Protein AF-A0A1T5B6S5-F1 (afdb_monomer_lite)

Sequence (137 aa):
MKATKLVSLAIPILLLVGCAVENKESTPKTEQLSKSTMKTVISEKQYPYYICEQLVEFQYMKDLFIVNSMKAMEDKEKEKDILKTANKMDKILDNMEYIKVPDKYKDIHKDIQVGVTDARKATKLIKDASKEDNQPL

pLDDT: mean 79.18, std 23.65, range [32.56, 98.25]

Structure (mmCIF, N/CA/C/O backbone):
data_AF-A0A1T5B6S5-F1
#
_entry.id   AF-A0A1T5B6S5-F1
#
loop_
_atom_site.group_PDB
_atom_site.id
_atom_site.type_symbol
_atom_site.label_atom_id
_atom_site.label_alt_id
_atom_site.label_comp_id
_atom_site.label_asym_id
_atom_site.label_entity_id
_atom_site.label_seq_id
_atom_site.pdbx_PDB_ins_code
_atom_site.Cartn_x
_atom_site.Cartn_y
_atom_site.Cartn_z
_atom_site.occupancy
_atom_site.B_iso_or_equiv
_atom_site.auth_seq_id
_atom_site.auth_comp_id
_atom_site.auth_asym_id
_atom_site.auth_atom_id
_atom_site.pdbx_PDB_model_num
ATOM 1 N N . MET A 1 1 ? 3.221 -33.322 60.258 1.00 41.00 1 MET A N 1
ATOM 2 C CA . MET A 1 1 ? 4.376 -32.438 59.952 1.00 41.00 1 MET A CA 1
ATOM 3 C C . MET A 1 1 ? 4.993 -32.948 58.648 1.00 41.00 1 MET A C 1
ATOM 5 O O . MET A 1 1 ? 5.208 -34.142 58.584 1.00 41.00 1 MET A O 1
ATOM 9 N N . LYS A 1 2 ? 5.252 -32.198 57.571 1.00 48.22 2 LYS A N 1
ATOM 10 C CA . LYS A 1 2 ? 5.556 -30.771 57.395 1.00 48.22 2 LYS A CA 1
ATOM 11 C C . LYS A 1 2 ? 5.078 -30.316 56.004 1.00 48.22 2 LYS A C 1
ATOM 13 O O . LYS A 1 2 ? 5.265 -31.037 55.033 1.00 48.22 2 LYS A O 1
ATOM 18 N N . ALA A 1 3 ? 4.513 -29.114 55.935 1.00 53.59 3 ALA A N 1
ATOM 19 C CA . ALA A 1 3 ? 4.320 -28.369 54.698 1.00 53.59 3 ALA A CA 1
ATOM 20 C C . ALA A 1 3 ? 5.679 -27.891 54.157 1.00 53.59 3 ALA A C 1
ATOM 22 O O . ALA A 1 3 ? 6.491 -27.354 54.917 1.00 53.59 3 ALA A O 1
ATOM 23 N N . THR A 1 4 ? 5.915 -28.058 52.859 1.00 55.59 4 THR A N 1
ATOM 24 C CA . THR A 1 4 ? 7.030 -27.434 52.137 1.00 55.59 4 THR A CA 1
ATOM 25 C C . THR A 1 4 ? 6.520 -26.206 51.390 1.00 55.59 4 THR A C 1
ATOM 27 O O . THR A 1 4 ? 5.449 -26.203 50.791 1.00 55.59 4 THR A O 1
ATOM 30 N N . LYS A 1 5 ? 7.269 -25.120 51.564 1.00 54.47 5 LYS A N 1
ATOM 31 C CA . LYS A 1 5 ? 6.853 -23.726 51.435 1.00 54.47 5 LYS A CA 1
ATOM 32 C C . LYS A 1 5 ? 6.943 -23.229 49.987 1.00 54.47 5 LYS A C 1
ATOM 34 O O . LYS A 1 5 ? 7.902 -23.539 49.288 1.00 54.47 5 LYS A O 1
ATOM 39 N N . LEU A 1 6 ? 5.983 -22.384 49.605 1.00 52.44 6 LEU A N 1
ATOM 40 C CA . LEU A 1 6 ? 6.072 -21.428 48.498 1.00 52.44 6 LEU A CA 1
ATOM 41 C C . LEU A 1 6 ? 7.297 -20.526 48.693 1.00 52.44 6 LEU A C 1
ATOM 43 O O . LEU A 1 6 ? 7.429 -19.890 49.740 1.00 52.44 6 LEU A O 1
ATOM 47 N N . VAL A 1 7 ? 8.162 -20.438 47.684 1.00 52.09 7 VAL A N 1
ATOM 48 C CA . VAL A 1 7 ? 9.212 -19.416 47.620 1.00 52.09 7 VAL A CA 1
ATOM 49 C C . VAL A 1 7 ? 8.781 -18.385 46.585 1.00 52.09 7 VAL A C 1
ATOM 51 O O . VAL A 1 7 ? 8.833 -18.614 45.382 1.00 52.09 7 VAL A O 1
ATOM 54 N N . SER A 1 8 ? 8.298 -17.259 47.099 1.00 54.75 8 SER A N 1
ATOM 55 C CA . SER A 1 8 ? 8.070 -16.019 46.365 1.00 54.75 8 SER A CA 1
ATOM 56 C C . SER A 1 8 ? 9.424 -15.472 45.908 1.00 54.75 8 SER A C 1
ATOM 58 O O . SER A 1 8 ? 10.248 -15.122 46.757 1.00 54.75 8 SER A O 1
ATOM 60 N N . LEU A 1 9 ? 9.653 -15.364 44.599 1.00 39.81 9 LEU A N 1
ATOM 61 C CA . LEU A 1 9 ? 10.782 -14.605 44.067 1.00 39.81 9 LEU A CA 1
ATOM 62 C C . LEU A 1 9 ? 10.302 -13.191 43.729 1.00 39.81 9 LEU A C 1
ATOM 64 O O . LEU A 1 9 ? 9.611 -12.972 42.736 1.00 39.81 9 LEU A O 1
ATOM 68 N N . ALA A 1 10 ? 10.642 -12.242 44.599 1.00 59.41 10 ALA A N 1
ATOM 69 C CA . ALA A 1 10 ? 10.439 -10.821 44.367 1.00 59.41 10 ALA A CA 1
ATOM 70 C C . ALA A 1 10 ? 11.317 -10.372 43.188 1.00 59.41 10 ALA A C 1
ATOM 72 O O . ALA A 1 10 ? 12.542 -10.463 43.260 1.00 59.41 10 ALA A O 1
ATOM 73 N N . ILE A 1 11 ? 10.699 -9.900 42.104 1.00 55.09 11 ILE A N 1
ATOM 74 C CA . ILE A 1 11 ? 11.419 -9.247 41.007 1.00 55.09 11 ILE A CA 1
ATOM 75 C C . ILE A 1 11 ? 11.659 -7.790 41.426 1.00 55.09 11 ILE A C 1
ATOM 77 O O . ILE A 1 11 ? 10.687 -7.079 41.697 1.00 55.09 11 ILE A O 1
ATOM 81 N N . PRO A 1 12 ? 12.918 -7.326 41.508 1.00 56.62 12 PRO A N 1
ATOM 82 C CA . PRO A 1 12 ? 13.206 -5.946 41.854 1.00 56.62 12 PRO A CA 1
ATOM 83 C C . PRO A 1 12 ? 12.770 -5.019 40.716 1.00 56.62 12 PRO A C 1
ATOM 85 O O . PRO A 1 12 ? 13.290 -5.077 39.602 1.00 56.62 12 PRO A O 1
ATOM 88 N N . ILE A 1 13 ? 11.820 -4.135 41.022 1.00 55.16 13 ILE A N 1
ATOM 89 C CA . ILE A 1 13 ? 11.537 -2.931 40.242 1.00 55.16 13 ILE A CA 1
ATOM 90 C C . ILE A 1 13 ? 12.756 -2.014 40.403 1.00 55.16 13 ILE A C 1
ATOM 92 O O . ILE A 1 13 ? 12.891 -1.331 41.416 1.00 55.16 13 ILE A O 1
ATOM 96 N N . LEU A 1 14 ? 13.663 -2.019 39.426 1.00 54.09 14 LEU A N 1
ATOM 97 C CA . LEU A 1 14 ? 14.729 -1.023 39.326 1.00 54.09 14 LEU A CA 1
ATOM 98 C C . LEU A 1 14 ? 14.261 0.124 38.429 1.00 54.09 14 LEU A C 1
ATOM 100 O O . LEU A 1 14 ? 14.333 0.072 37.204 1.00 54.09 14 LEU A O 1
ATOM 104 N N . LEU A 1 15 ? 13.766 1.166 39.092 1.00 52.44 15 LEU A N 1
ATOM 105 C CA . LEU A 1 15 ? 13.757 2.536 38.594 1.00 52.44 15 LEU A CA 1
ATOM 106 C C . LEU A 1 15 ? 15.204 3.028 38.432 1.00 52.44 15 LEU A C 1
ATOM 108 O O . LEU A 1 15 ? 15.921 3.084 39.423 1.00 52.44 15 LEU A O 1
ATOM 112 N N . LEU A 1 16 ? 15.584 3.429 37.217 1.00 50.81 16 LEU A N 1
ATOM 113 C CA . LEU A 1 16 ? 16.670 4.367 36.869 1.00 50.81 16 LEU A CA 1
ATOM 114 C C . LEU A 1 16 ? 16.403 4.771 35.405 1.00 50.81 16 LEU A C 1
ATOM 116 O O . LEU A 1 16 ? 16.578 3.969 34.499 1.00 50.81 16 LEU A O 1
ATOM 120 N N . VAL A 1 17 ? 15.666 5.845 35.112 1.00 44.12 17 VAL A N 1
ATOM 121 C CA . VAL A 1 17 ? 16.096 7.256 35.100 1.00 44.12 17 VAL A CA 1
ATOM 122 C C . VAL A 1 17 ? 17.460 7.461 34.426 1.00 44.12 17 VAL A C 1
ATOM 124 O O . VAL A 1 17 ? 18.487 7.237 35.046 1.00 44.12 17 VAL A O 1
ATOM 127 N N . GLY A 1 18 ? 17.421 7.999 33.200 1.00 36.19 18 GLY A N 1
ATOM 128 C CA . GLY A 1 18 ? 18.243 9.145 32.794 1.00 36.19 18 GLY A CA 1
ATOM 129 C C . GLY A 1 18 ? 19.682 8.926 32.301 1.00 36.19 18 GLY A C 1
ATOM 130 O O . GLY A 1 18 ? 20.495 8.284 32.945 1.00 36.19 18 GLY A O 1
ATOM 131 N N . CYS A 1 19 ? 19.981 9.655 31.218 1.00 40.34 19 CYS A N 1
ATOM 132 C CA . CYS A 1 19 ? 21.288 10.150 30.761 1.00 40.34 19 CYS A CA 1
ATOM 133 C C . CYS A 1 19 ? 22.314 9.183 30.136 1.00 40.34 19 CYS A C 1
ATOM 135 O O . CYS A 1 19 ? 22.976 8.405 30.805 1.00 40.34 19 CYS A O 1
ATOM 137 N N . ALA A 1 20 ? 22.482 9.372 28.821 1.00 37.84 20 ALA A N 1
ATOM 138 C CA . ALA A 1 20 ? 23.737 9.619 28.101 1.00 37.84 20 ALA A CA 1
ATOM 139 C C . ALA A 1 20 ? 25.037 8.953 28.603 1.00 37.84 20 ALA A C 1
ATOM 141 O O . ALA A 1 20 ? 25.552 9.311 29.656 1.00 37.84 20 ALA A O 1
ATOM 142 N N . VAL A 1 21 ? 25.656 8.126 27.751 1.00 33.97 21 VAL A N 1
ATOM 143 C CA . VAL A 1 21 ? 26.929 8.393 27.037 1.00 33.97 21 VAL A CA 1
ATOM 144 C C . VAL A 1 21 ? 27.399 7.111 26.319 1.00 33.97 21 VAL A C 1
ATOM 146 O O . VAL A 1 21 ? 27.109 5.991 26.722 1.00 33.97 21 VAL A O 1
ATOM 149 N N . GLU A 1 22 ? 28.066 7.355 25.196 1.00 32.59 22 GLU A N 1
ATOM 150 C CA . GLU A 1 22 ? 28.631 6.508 24.144 1.00 32.59 22 GLU A CA 1
ATOM 151 C C . GLU A 1 22 ? 29.474 5.252 24.481 1.00 32.59 22 GLU A C 1
ATOM 153 O O . GLU A 1 22 ? 30.223 5.200 25.451 1.00 32.59 22 GLU A O 1
ATOM 158 N N . ASN A 1 23 ? 29.471 4.361 23.471 1.00 34.12 23 ASN A N 1
ATOM 159 C CA . ASN A 1 23 ? 30.517 3.443 22.981 1.00 34.12 23 ASN A CA 1
ATOM 160 C C . ASN A 1 23 ? 30.948 2.236 23.842 1.00 34.12 23 ASN A C 1
ATOM 162 O O . ASN A 1 23 ? 31.768 2.361 24.748 1.00 34.12 23 ASN A O 1
ATOM 166 N N . LYS A 1 24 ? 30.569 1.021 23.401 1.00 32.56 24 LYS A N 1
ATOM 167 C CA . LYS A 1 24 ? 31.471 0.036 22.748 1.00 32.56 24 LYS A CA 1
ATOM 168 C C . LYS A 1 24 ? 30.756 -1.286 22.425 1.00 32.56 24 LYS A C 1
ATOM 170 O O . LYS A 1 24 ? 29.839 -1.706 23.121 1.00 32.56 24 LYS A O 1
ATOM 175 N N . GLU A 1 25 ? 31.200 -1.896 21.328 1.00 37.56 25 GLU A N 1
ATOM 176 C CA . GLU A 1 25 ? 30.734 -3.145 20.721 1.00 37.56 25 GLU A CA 1
ATOM 177 C C . GLU A 1 25 ? 30.464 -4.284 21.713 1.00 37.56 25 GLU A C 1
ATOM 179 O O . GLU A 1 25 ? 31.350 -4.743 22.427 1.00 37.56 25 GLU A O 1
ATOM 184 N N . SER A 1 26 ? 29.262 -4.848 21.635 1.00 36.06 26 SER A N 1
ATOM 185 C CA . SER A 1 26 ? 29.106 -6.299 21.631 1.00 36.06 26 SER A CA 1
ATOM 186 C C . SER A 1 26 ? 27.876 -6.631 20.796 1.00 36.06 26 SER A C 1
ATOM 188 O O . SER A 1 26 ? 26.786 -6.099 20.998 1.00 36.06 26 SER A O 1
ATOM 190 N N . THR A 1 27 ? 28.089 -7.439 19.770 1.00 42.25 27 THR A N 1
ATOM 191 C CA . THR A 1 27 ? 27.080 -7.917 18.833 1.00 42.25 27 THR A CA 1
ATOM 192 C C . THR A 1 27 ? 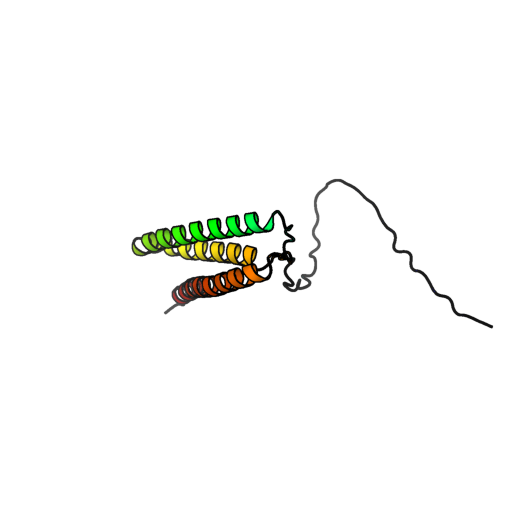25.953 -8.610 19.606 1.00 42.25 27 THR A C 1
ATOM 194 O O . THR A 1 27 ? 26.216 -9.629 20.252 1.00 42.25 27 THR A O 1
ATOM 197 N N . PRO A 1 28 ? 24.690 -8.145 19.546 1.00 35.72 28 PRO A N 1
ATOM 198 C CA . PRO A 1 28 ? 23.588 -8.954 20.024 1.00 35.72 28 PRO A CA 1
ATOM 199 C C . PRO A 1 28 ? 23.348 -10.029 18.969 1.00 35.72 28 PRO A C 1
ATOM 201 O O . PRO A 1 28 ? 23.138 -9.722 17.792 1.00 35.72 28 PRO A O 1
ATOM 204 N N . LYS A 1 29 ? 23.392 -11.296 19.394 1.00 35.66 29 LYS A N 1
ATOM 205 C CA . LYS A 1 29 ? 22.853 -12.418 18.624 1.00 35.66 29 LYS A CA 1
ATOM 206 C C . LYS A 1 29 ? 21.506 -11.981 18.062 1.00 35.66 29 LYS A C 1
ATOM 208 O O . LYS A 1 29 ? 20.608 -11.637 18.825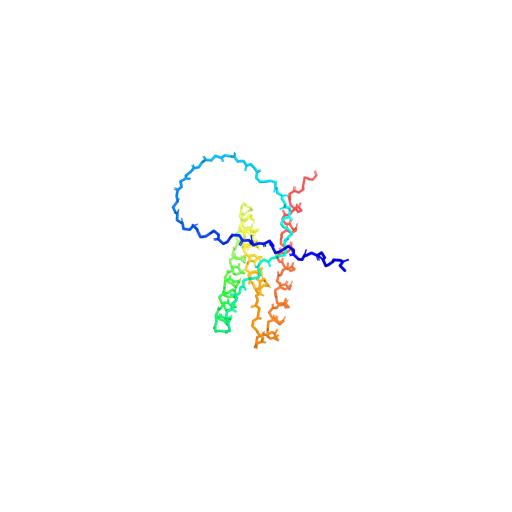 1.00 35.66 29 LYS A O 1
ATOM 213 N N . THR A 1 30 ? 21.401 -11.970 16.738 1.00 35.12 30 THR A N 1
ATOM 214 C CA . THR A 1 30 ? 20.144 -11.805 16.019 1.00 35.12 30 THR A CA 1
ATOM 215 C C . THR A 1 30 ? 19.277 -13.012 16.353 1.00 35.12 30 THR A C 1
ATOM 217 O O . THR A 1 30 ? 19.214 -13.983 15.605 1.00 35.12 30 THR A O 1
ATOM 220 N N . GLU A 1 31 ? 18.633 -12.979 17.520 1.00 37.66 31 GLU A N 1
ATOM 221 C CA . GLU A 1 31 ? 17.363 -13.653 17.689 1.00 37.66 31 GLU A CA 1
ATOM 222 C C . GLU A 1 31 ? 16.489 -13.103 16.579 1.00 37.66 31 GLU A C 1
ATOM 224 O O . GLU A 1 31 ? 16.208 -11.906 16.499 1.00 37.66 31 GLU A O 1
ATOM 229 N N . GLN A 1 32 ? 16.191 -13.994 15.646 1.00 40.25 32 GLN A N 1
ATOM 230 C CA . GLN A 1 32 ? 15.231 -13.829 14.585 1.00 40.25 32 GLN A CA 1
ATOM 231 C C . GLN A 1 32 ? 13.923 -13.377 15.233 1.00 40.25 32 GLN A C 1
ATOM 233 O O . GLN A 1 32 ? 13.092 -14.191 15.629 1.00 40.25 32 GLN A O 1
ATOM 238 N N . LEU A 1 33 ? 13.784 -12.058 15.385 1.00 33.88 33 LEU A N 1
ATOM 239 C CA . LEU A 1 33 ? 12.570 -11.375 15.770 1.00 33.88 33 LEU A CA 1
ATOM 240 C C . LEU A 1 33 ? 11.578 -11.744 14.677 1.00 33.88 33 LEU A C 1
ATOM 242 O O . LEU A 1 33 ? 11.556 -11.153 13.596 1.00 33.88 33 LEU A O 1
ATOM 246 N N . SER A 1 34 ? 10.837 -12.823 14.920 1.00 38.94 34 SER A N 1
ATOM 247 C CA . SER A 1 34 ? 9.714 -13.215 14.093 1.00 38.94 34 SER A CA 1
ATOM 248 C C . SER A 1 34 ? 8.922 -11.940 13.824 1.00 38.94 34 SER A C 1
ATOM 250 O O . SER A 1 34 ? 8.631 -11.197 14.764 1.00 38.94 34 SER A O 1
ATOM 252 N N . LYS A 1 35 ? 8.650 -11.644 12.550 1.00 43.25 35 LYS A N 1
ATOM 253 C CA . LYS A 1 35 ? 7.817 -10.526 12.081 1.00 43.25 35 LYS A CA 1
ATOM 254 C C . LYS A 1 35 ? 6.360 -10.682 12.556 1.00 43.25 35 LYS A C 1
ATOM 256 O O . LYS A 1 35 ? 5.423 -10.556 11.781 1.00 43.25 35 LYS A O 1
ATOM 261 N N . SER A 1 36 ? 6.143 -10.985 13.831 1.00 44.66 36 SER A N 1
ATOM 262 C CA . SER A 1 36 ? 4.918 -10.682 14.548 1.00 44.66 36 SER A CA 1
ATOM 263 C C . SER A 1 36 ? 4.895 -9.166 14.720 1.00 44.66 36 SER A C 1
ATOM 265 O O . SER A 1 36 ? 5.246 -8.625 15.767 1.00 44.66 36 SER A O 1
ATOM 267 N N . THR A 1 37 ? 4.592 -8.497 13.612 1.00 56.69 37 THR A N 1
ATOM 268 C CA . THR A 1 37 ? 4.573 -7.056 13.406 1.00 56.69 37 THR A CA 1
ATOM 269 C C . THR A 1 37 ? 3.916 -6.359 14.592 1.00 56.69 37 THR A C 1
ATOM 271 O O . THR A 1 37 ? 2.755 -6.630 14.906 1.00 56.69 37 THR A O 1
ATOM 274 N N . MET A 1 38 ? 4.649 -5.470 15.268 1.00 60.78 38 MET A N 1
ATOM 275 C CA . MET A 1 38 ? 4.054 -4.569 16.253 1.00 60.78 38 MET A CA 1
ATOM 276 C C . MET A 1 38 ? 2.970 -3.759 15.539 1.00 60.78 38 MET A C 1
ATOM 278 O O . MET A 1 38 ? 3.276 -2.891 14.728 1.00 60.78 38 MET A O 1
ATOM 282 N N . LYS A 1 39 ? 1.699 -4.092 15.787 1.00 77.69 39 LYS A N 1
ATOM 283 C CA . LYS A 1 39 ? 0.567 -3.379 15.194 1.00 77.69 39 LYS A CA 1
ATOM 284 C C . LYS A 1 39 ? 0.530 -1.971 15.765 1.00 77.69 39 LYS A C 1
ATOM 286 O O . LYS A 1 39 ? 0.418 -1.815 16.983 1.00 77.69 39 LYS A O 1
ATOM 291 N N . THR A 1 40 ? 0.568 -0.962 14.903 1.00 83.94 40 THR A N 1
ATOM 292 C CA . THR A 1 40 ? 0.392 0.428 15.330 1.00 83.94 40 THR A CA 1
ATOM 293 C C . THR A 1 40 ? -0.975 0.563 15.992 1.00 83.94 40 THR A C 1
ATOM 295 O O . THR A 1 40 ? -2.004 0.217 15.405 1.00 83.94 40 THR A O 1
ATOM 298 N N . VAL A 1 41 ? -0.999 1.010 17.247 1.00 88.06 41 VAL A N 1
ATOM 299 C CA . VAL A 1 41 ? -2.245 1.190 17.996 1.00 88.06 41 VAL A CA 1
ATOM 300 C C . VAL A 1 41 ? -2.805 2.568 17.685 1.00 88.06 41 VAL A C 1
ATOM 302 O O . VAL A 1 41 ? -2.162 3.57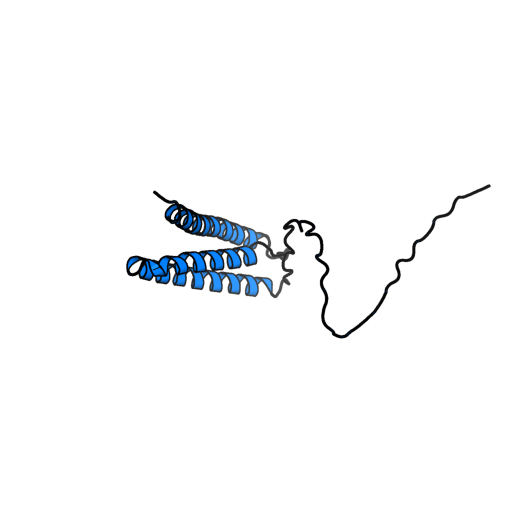5 17.966 1.00 88.06 41 VAL A O 1
ATOM 305 N N . ILE A 1 42 ? -4.010 2.608 17.119 1.00 90.56 42 ILE A N 1
ATOM 306 C CA . ILE A 1 42 ? -4.673 3.847 16.714 1.00 90.56 42 ILE A CA 1
ATOM 307 C C . ILE A 1 42 ? -5.977 3.973 17.494 1.00 90.56 42 ILE A C 1
ATOM 309 O O . ILE A 1 42 ? -6.742 3.015 17.604 1.00 90.56 42 ILE A O 1
ATOM 313 N N . SER A 1 43 ? -6.229 5.150 18.067 1.00 95.19 43 SER A N 1
ATOM 314 C CA . SER A 1 43 ? -7.484 5.410 18.775 1.00 95.19 43 SER A CA 1
ATOM 315 C C . SER A 1 43 ? -8.675 5.496 17.814 1.00 95.19 43 SER A C 1
ATOM 317 O O . SER A 1 43 ? -8.526 5.832 16.639 1.00 95.19 43 SER A O 1
ATOM 319 N N . GLU A 1 44 ? -9.890 5.286 18.324 1.00 96.62 44 GLU A N 1
ATOM 320 C CA . GLU A 1 44 ? -11.124 5.441 17.537 1.00 96.62 44 GLU A CA 1
ATOM 321 C C . GLU A 1 44 ? -11.268 6.816 16.876 1.00 96.62 44 GLU A C 1
ATOM 323 O O . GLU A 1 44 ? -11.800 6.923 15.769 1.00 96.62 44 GLU A O 1
ATOM 328 N N . LYS A 1 45 ? -10.793 7.870 17.549 1.00 97.06 45 LYS A N 1
ATOM 329 C CA . LYS A 1 45 ? -10.834 9.239 17.029 1.00 97.06 45 LYS A CA 1
ATOM 330 C C . LYS A 1 45 ? -9.819 9.450 15.908 1.00 97.06 45 LYS A C 1
ATOM 332 O O . LYS A 1 45 ? -10.109 10.178 14.969 1.00 97.06 45 LYS A O 1
ATOM 337 N N . GLN A 1 46 ? -8.640 8.839 16.009 1.00 97.12 46 GLN A N 1
ATOM 338 C CA . GLN A 1 46 ? -7.558 9.017 15.037 1.00 97.12 46 GLN A CA 1
ATOM 339 C C . GLN A 1 46 ? -7.708 8.124 13.805 1.00 97.12 46 GLN A C 1
ATOM 341 O O . GLN A 1 46 ? -7.240 8.503 12.738 1.00 97.12 46 GLN A O 1
ATOM 346 N N . TYR A 1 47 ? -8.366 6.970 13.934 1.00 97.38 47 TYR A N 1
ATOM 347 C CA . TYR A 1 47 ? -8.449 5.970 12.870 1.00 97.38 47 TYR A CA 1
ATOM 348 C C . TYR A 1 47 ? -8.924 6.524 11.512 1.00 97.38 47 TYR A C 1
ATOM 350 O O . TYR A 1 47 ? -8.228 6.281 10.525 1.00 97.38 47 TYR A O 1
ATOM 358 N N . PRO A 1 48 ? -10.022 7.306 11.418 1.00 97.75 48 PRO A N 1
ATOM 359 C CA . PRO A 1 48 ? -10.464 7.834 10.128 1.00 97.75 48 PRO A CA 1
ATOM 360 C C . PRO A 1 48 ? -9.416 8.739 9.473 1.00 97.75 48 PRO A C 1
ATOM 362 O O . PRO A 1 48 ? -9.171 8.627 8.278 1.00 97.75 48 PRO A O 1
ATOM 365 N N . TYR A 1 49 ? -8.759 9.595 10.260 1.00 97.75 49 TYR A N 1
ATOM 366 C CA . TYR A 1 49 ? -7.723 10.499 9.757 1.00 97.75 49 TYR A CA 1
ATOM 367 C C . TYR A 1 49 ? -6.493 9.735 9.283 1.00 97.75 49 TYR A C 1
ATOM 369 O O . TYR A 1 49 ? -5.991 10.019 8.203 1.00 97.75 49 TYR A O 1
ATOM 377 N N . TYR A 1 50 ? -6.061 8.739 10.057 1.00 97.12 50 TYR A N 1
ATOM 378 C CA . TYR A 1 50 ? -4.919 7.908 9.701 1.00 97.12 50 TYR A CA 1
ATOM 379 C C . TYR A 1 50 ? -5.150 7.171 8.379 1.00 97.12 50 TYR A C 1
ATOM 381 O O . TYR A 1 50 ? -4.318 7.237 7.482 1.00 97.12 50 TYR A O 1
ATOM 389 N N . ILE A 1 51 ? -6.302 6.511 8.222 1.00 97.62 51 ILE A N 1
ATOM 390 C CA . ILE A 1 51 ? -6.639 5.826 6.969 1.00 97.62 51 ILE A CA 1
ATOM 391 C C . ILE A 1 51 ? -6.720 6.814 5.801 1.00 97.62 51 ILE A C 1
ATOM 393 O O . ILE A 1 51 ? -6.168 6.535 4.740 1.00 97.62 51 ILE A O 1
ATOM 397 N N . CYS A 1 52 ? -7.365 7.971 5.980 1.00 97.69 52 CYS A N 1
ATOM 398 C CA . CYS A 1 52 ? -7.433 8.990 4.932 1.00 97.69 52 CYS A CA 1
ATOM 399 C C . CYS A 1 52 ? -6.044 9.491 4.517 1.00 97.69 52 CYS A C 1
ATOM 401 O O . CYS A 1 52 ? -5.791 9.634 3.325 1.00 97.69 52 CYS A O 1
ATOM 403 N N . GLU A 1 53 ? -5.142 9.722 5.472 1.00 98.00 53 GLU A N 1
ATOM 404 C CA . GLU A 1 53 ? -3.755 10.109 5.200 1.00 98.00 53 GLU A CA 1
ATOM 405 C C . GLU A 1 53 ? -3.043 9.045 4.357 1.00 98.00 53 GLU A C 1
ATOM 407 O O . GLU A 1 53 ? -2.518 9.369 3.293 1.00 98.00 53 GLU A O 1
ATOM 412 N N . GLN A 1 54 ? -3.119 7.766 4.748 1.00 98.06 54 GLN A N 1
ATOM 413 C CA . GLN A 1 54 ? -2.502 6.681 3.976 1.00 98.06 54 GLN A CA 1
ATOM 414 C C . GLN A 1 54 ? -3.099 6.553 2.563 1.00 98.06 54 GLN A C 1
ATOM 416 O O . GLN A 1 54 ? -2.367 6.336 1.599 1.00 98.06 54 GLN A O 1
ATOM 421 N N . LEU A 1 55 ? -4.413 6.733 2.399 1.00 97.38 55 LEU A N 1
ATOM 422 C CA . LEU A 1 55 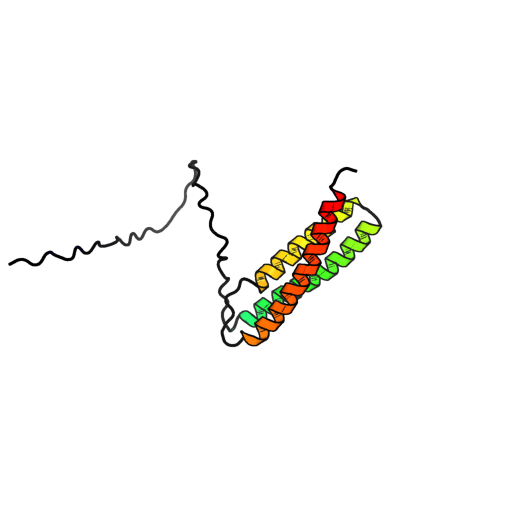? -5.058 6.704 1.081 1.00 97.38 55 LEU A CA 1
ATOM 423 C C . LEU A 1 55 ? -4.610 7.870 0.187 1.00 97.38 55 LEU A C 1
ATOM 425 O O . LEU A 1 55 ? -4.367 7.667 -1.003 1.00 97.38 55 LEU A O 1
ATOM 429 N N . VAL A 1 56 ? -4.473 9.078 0.742 1.00 98.25 56 VAL A N 1
ATOM 430 C CA . VAL A 1 56 ? -3.971 10.250 0.007 1.00 98.25 56 VAL A CA 1
ATOM 431 C C . VAL A 1 56 ? -2.514 10.045 -0.404 1.00 98.25 56 VAL A C 1
ATOM 433 O O . VAL A 1 56 ? -2.172 10.273 -1.566 1.00 98.25 56 VAL A O 1
ATOM 436 N N . GLU A 1 57 ? -1.668 9.557 0.506 1.00 98.25 57 GLU A N 1
ATOM 437 C CA . GLU A 1 57 ? -0.275 9.230 0.190 1.00 98.25 57 GLU A CA 1
ATOM 438 C C . GLU A 1 57 ? -0.180 8.159 -0.903 1.00 98.25 57 GLU A C 1
ATOM 440 O O . GLU A 1 57 ? 0.617 8.294 -1.835 1.00 98.25 57 GLU A O 1
ATOM 445 N N . PHE A 1 58 ? -1.017 7.119 -0.837 1.00 97.81 58 PHE A N 1
ATOM 446 C CA . PHE A 1 58 ? -1.044 6.066 -1.848 1.00 97.81 58 PHE A CA 1
ATOM 447 C C . PHE A 1 58 ? -1.436 6.613 -3.226 1.00 97.81 58 PHE A C 1
ATOM 449 O O . PHE A 1 58 ? -0.789 6.291 -4.222 1.00 97.81 58 PHE A O 1
ATOM 456 N N . GLN A 1 59 ? -2.454 7.477 -3.293 1.00 97.50 59 GLN A N 1
ATOM 457 C CA . GLN A 1 59 ? -2.886 8.101 -4.547 1.00 97.50 59 GLN A CA 1
ATOM 458 C C . GLN A 1 59 ? -1.796 8.989 -5.145 1.00 97.50 59 GLN A C 1
ATOM 460 O O . GLN A 1 59 ? -1.512 8.878 -6.335 1.00 97.50 59 GLN A O 1
ATOM 465 N N . TYR A 1 60 ? -1.119 9.790 -4.320 1.00 98.06 60 TYR A N 1
ATOM 466 C CA . TYR A 1 60 ? 0.027 10.575 -4.773 1.00 98.06 60 TYR A CA 1
ATOM 467 C C . TYR A 1 60 ? 1.140 9.683 -5.343 1.00 98.06 60 TYR A C 1
ATOM 469 O O . TYR A 1 60 ? 1.694 9.977 -6.403 1.00 98.06 60 TYR A O 1
ATOM 477 N N . MET A 1 61 ? 1.456 8.563 -4.681 1.00 97.81 61 MET A N 1
ATOM 478 C CA . MET A 1 61 ? 2.464 7.628 -5.190 1.00 97.81 61 MET A CA 1
ATOM 479 C C . MET A 1 61 ? 2.025 6.942 -6.483 1.00 97.81 61 MET A C 1
ATOM 481 O O . MET A 1 61 ? 2.858 6.732 -7.360 1.00 97.81 61 MET A O 1
ATOM 485 N N . LYS A 1 62 ? 0.735 6.638 -6.646 1.00 96.12 62 LYS A N 1
ATOM 486 C CA . LYS A 1 62 ? 0.187 6.108 -7.901 1.00 96.12 62 LYS A CA 1
ATOM 487 C C . LYS A 1 62 ? 0.359 7.107 -9.049 1.00 96.12 62 LYS A C 1
ATOM 489 O O . LYS A 1 62 ? 0.809 6.727 -10.127 1.00 96.12 62 LYS A O 1
ATOM 494 N N . ASP A 1 63 ? 0.064 8.381 -8.821 1.00 97.75 63 ASP A N 1
ATOM 495 C CA . ASP A 1 63 ? 0.235 9.414 -9.847 1.00 97.75 63 ASP A CA 1
ATOM 496 C C . ASP A 1 63 ? 1.724 9.610 -10.184 1.00 97.75 63 ASP A C 1
ATOM 498 O O . ASP A 1 63 ? 2.107 9.682 -11.354 1.00 97.75 63 ASP A O 1
ATOM 502 N N . LEU A 1 64 ? 2.596 9.585 -9.170 1.00 97.38 64 LEU A N 1
ATOM 503 C CA . LEU A 1 64 ? 4.045 9.628 -9.366 1.00 97.38 64 LEU A CA 1
ATOM 504 C C . LEU A 1 64 ? 4.570 8.399 -10.126 1.00 97.38 64 LEU A C 1
ATOM 506 O O . LEU A 1 64 ? 5.491 8.529 -10.930 1.00 97.38 64 LEU A O 1
ATOM 510 N N . PHE A 1 65 ? 3.992 7.216 -9.905 1.00 95.81 65 PHE A N 1
ATOM 511 C CA . PHE A 1 65 ? 4.321 6.005 -10.656 1.00 95.81 65 PHE A CA 1
ATOM 512 C C . PHE A 1 65 ? 4.015 6.184 -12.147 1.00 95.81 65 PHE A C 1
ATOM 514 O O . PHE A 1 65 ? 4.860 5.848 -12.975 1.00 95.81 65 PHE A O 1
ATOM 521 N N . ILE A 1 66 ? 2.863 6.769 -12.496 1.00 96.06 66 ILE A N 1
ATOM 522 C CA . ILE A 1 66 ? 2.499 7.055 -13.893 1.00 96.06 66 ILE A CA 1
ATOM 523 C C . ILE A 1 66 ? 3.510 8.023 -14.515 1.00 96.06 66 ILE A C 1
ATOM 525 O O . ILE A 1 66 ? 4.050 7.748 -15.585 1.00 96.06 66 ILE A O 1
ATOM 529 N N . VAL A 1 67 ? 3.829 9.120 -13.821 1.00 97.12 67 VAL A N 1
ATOM 530 C CA . VAL A 1 67 ? 4.815 10.106 -14.293 1.00 97.12 67 VAL A CA 1
ATOM 531 C C . VAL A 1 67 ? 6.195 9.474 -14.489 1.00 97.12 67 VAL A C 1
ATOM 533 O O . VAL A 1 67 ? 6.850 9.724 -15.500 1.00 97.12 67 VAL A O 1
ATOM 536 N N . ASN A 1 68 ? 6.652 8.647 -13.548 1.00 95.94 68 ASN A N 1
ATOM 537 C CA . ASN A 1 68 ? 7.945 7.970 -13.662 1.00 95.94 68 ASN A CA 1
ATOM 538 C C . ASN A 1 68 ? 7.945 6.928 -14.785 1.00 95.94 68 ASN A C 1
ATOM 540 O O . ASN A 1 68 ? 8.951 6.795 -15.473 1.00 95.94 68 ASN A O 1
ATOM 544 N N . SER A 1 69 ? 6.817 6.251 -15.017 1.00 93.81 69 SER A N 1
ATOM 545 C CA . SER A 1 69 ? 6.656 5.318 -16.137 1.00 93.81 69 SER A CA 1
ATOM 546 C C . SER A 1 69 ? 6.762 6.040 -17.478 1.00 93.81 69 SER A C 1
ATOM 548 O O . SER A 1 69 ? 7.485 5.588 -18.358 1.00 93.81 69 SER A O 1
ATOM 550 N N . MET A 1 70 ? 6.122 7.207 -17.614 1.00 95.75 70 MET A N 1
ATOM 551 C CA . MET A 1 70 ? 6.249 8.047 -18.811 1.00 95.75 70 MET A CA 1
ATOM 552 C C . MET A 1 70 ? 7.695 8.469 -19.065 1.00 95.75 70 MET A C 1
ATOM 554 O O . MET A 1 70 ? 8.192 8.310 -20.173 1.00 95.75 70 MET A O 1
ATOM 558 N N . LYS A 1 71 ? 8.400 8.916 -18.022 1.00 95.44 71 LYS A N 1
ATOM 559 C CA . LYS A 1 71 ? 9.820 9.279 -18.126 1.00 95.44 71 LYS A CA 1
ATOM 560 C C . LYS A 1 71 ? 10.707 8.093 -18.503 1.00 95.44 71 LYS A C 1
ATOM 562 O O . LYS A 1 71 ? 11.642 8.270 -19.269 1.00 95.44 71 LYS A O 1
ATOM 567 N N . ALA A 1 72 ? 10.422 6.897 -17.990 1.00 93.12 72 ALA A N 1
ATOM 568 C CA . ALA A 1 72 ? 11.198 5.699 -18.302 1.00 93.12 72 ALA A CA 1
ATOM 569 C C . ALA A 1 72 ? 11.020 5.214 -19.748 1.00 93.12 72 ALA A C 1
ATOM 571 O O . ALA A 1 72 ? 11.928 4.593 -20.295 1.00 93.12 72 ALA A O 1
ATOM 572 N N . MET A 1 73 ? 9.880 5.521 -20.382 1.00 91.69 73 MET A N 1
ATOM 573 C CA . MET A 1 73 ? 9.693 5.270 -21.817 1.00 91.69 73 MET A CA 1
ATOM 574 C C . MET A 1 73 ? 10.621 6.136 -22.683 1.00 91.69 73 MET A C 1
ATOM 576 O O . MET A 1 73 ? 10.980 5.722 -23.782 1.00 91.69 73 MET A O 1
ATOM 580 N N . GLU A 1 74 ? 11.012 7.317 -22.196 1.00 94.12 74 GLU A N 1
ATOM 581 C CA . GLU A 1 74 ? 11.925 8.240 -22.885 1.00 94.12 74 GLU A CA 1
ATOM 582 C C . GLU A 1 74 ? 13.396 8.006 -22.502 1.00 94.12 74 GLU A C 1
ATOM 584 O O . GLU A 1 74 ? 14.283 8.102 -23.347 1.00 94.12 74 GLU A O 1
ATOM 589 N N . ASP A 1 75 ? 13.655 7.684 -21.233 1.00 92.31 75 ASP A N 1
ATOM 590 C CA . ASP A 1 75 ? 14.986 7.480 -20.660 1.00 92.31 75 ASP A CA 1
ATOM 591 C C . ASP A 1 75 ? 14.990 6.252 -19.738 1.00 92.31 75 ASP A C 1
ATOM 593 O O . ASP A 1 75 ? 14.522 6.301 -18.596 1.00 92.31 75 ASP A O 1
ATOM 597 N N . LYS A 1 76 ? 15.583 5.150 -20.216 1.00 86.25 76 LYS A N 1
ATOM 598 C CA . LYS A 1 76 ? 15.670 3.889 -19.465 1.00 86.25 76 LYS A CA 1
ATOM 599 C C . LYS A 1 76 ? 16.374 4.032 -18.112 1.00 86.25 76 LYS A C 1
ATOM 601 O O . LYS A 1 76 ? 16.065 3.279 -17.193 1.00 86.25 76 LYS A O 1
ATOM 606 N N . GLU A 1 77 ? 17.258 5.016 -17.910 1.00 88.94 77 GLU A N 1
ATOM 607 C CA . GLU A 1 77 ? 17.883 5.223 -16.595 1.00 88.94 77 GLU A CA 1
ATOM 608 C C . GLU A 1 77 ? 16.876 5.638 -15.505 1.00 88.94 77 GLU A C 1
ATOM 610 O O . GLU A 1 77 ? 17.182 5.551 -14.306 1.00 88.94 77 GLU A O 1
ATOM 615 N N . LYS A 1 78 ? 15.675 6.091 -15.898 1.00 90.75 78 LYS A N 1
ATOM 616 C CA . LYS A 1 78 ? 14.570 6.448 -14.994 1.00 90.75 78 LYS A CA 1
ATOM 617 C C . LYS A 1 78 ? 13.750 5.253 -14.528 1.00 90.75 78 LYS A C 1
ATOM 619 O O . LYS A 1 78 ? 12.947 5.409 -13.612 1.00 90.75 78 LYS A O 1
ATOM 624 N N . GLU A 1 79 ? 13.967 4.056 -15.064 1.00 88.88 79 GLU A N 1
ATOM 625 C CA . GLU A 1 79 ? 13.227 2.859 -14.654 1.00 88.88 79 GLU A CA 1
ATOM 626 C C . GLU A 1 79 ? 13.387 2.557 -13.150 1.00 88.88 79 GLU A C 1
ATOM 628 O O . GLU A 1 79 ? 12.431 2.204 -12.457 1.00 88.88 79 GLU A O 1
ATOM 633 N N . LYS A 1 80 ? 14.563 2.842 -12.576 1.00 91.00 80 LYS A N 1
ATOM 634 C CA . LYS A 1 80 ? 14.810 2.738 -11.124 1.00 91.00 80 LYS A CA 1
ATOM 635 C C . LYS A 1 80 ? 13.843 3.573 -10.271 1.00 91.00 80 LYS A C 1
ATOM 637 O O . LYS A 1 80 ? 13.557 3.212 -9.126 1.00 91.00 80 LYS A O 1
ATOM 642 N N . ASP A 1 81 ? 13.327 4.679 -10.810 1.00 94.19 81 ASP A N 1
ATOM 643 C CA . ASP A 1 81 ? 12.375 5.543 -10.114 1.00 94.19 81 ASP A CA 1
ATOM 644 C C . ASP A 1 81 ? 10.970 4.923 -10.078 1.00 94.19 81 ASP A C 1
ATOM 646 O O . ASP A 1 81 ? 10.206 5.206 -9.151 1.00 94.19 81 ASP A O 1
ATOM 650 N N . ILE A 1 82 ? 10.638 4.032 -11.021 1.00 94.06 82 ILE A N 1
ATOM 651 C CA . ILE A 1 82 ? 9.418 3.211 -10.988 1.00 94.06 82 ILE A CA 1
ATOM 652 C C . ILE A 1 82 ? 9.488 2.252 -9.799 1.00 94.06 82 ILE A C 1
ATOM 654 O O . ILE A 1 82 ? 8.594 2.248 -8.947 1.00 94.06 82 ILE A O 1
ATOM 658 N N . LEU A 1 83 ? 10.587 1.498 -9.687 1.00 92.69 83 LEU A N 1
ATOM 659 C CA . LEU A 1 83 ? 10.796 0.542 -8.597 1.00 92.69 83 LEU A CA 1
ATOM 660 C C . LEU A 1 83 ? 10.799 1.235 -7.226 1.00 92.69 83 LEU A C 1
ATOM 662 O O . LEU A 1 83 ? 10.186 0.758 -6.268 1.00 92.69 83 LEU A O 1
ATOM 666 N N . LYS A 1 84 ? 11.451 2.399 -7.124 1.00 95.19 84 LYS A N 1
ATOM 667 C CA . LYS A 1 84 ? 11.455 3.209 -5.899 1.00 95.19 84 LYS A CA 1
ATOM 668 C C . LYS A 1 84 ? 10.046 3.634 -5.490 1.00 95.19 84 LYS A C 1
ATOM 670 O O . LYS A 1 84 ? 9.732 3.594 -4.299 1.00 95.19 84 LYS A O 1
ATOM 675 N N . THR A 1 85 ? 9.206 4.037 -6.441 1.00 96.88 85 THR A N 1
ATOM 676 C CA . THR A 1 85 ? 7.813 4.400 -6.156 1.00 96.88 85 THR A CA 1
ATOM 677 C C . THR A 1 85 ? 6.990 3.180 -5.741 1.00 96.88 85 THR A C 1
ATOM 679 O O . THR A 1 85 ? 6.297 3.257 -4.729 1.00 96.88 85 THR A O 1
ATOM 682 N N . ALA A 1 86 ? 7.139 2.032 -6.409 1.00 96.00 86 ALA A N 1
ATOM 683 C CA . ALA A 1 86 ? 6.459 0.791 -6.022 1.00 96.00 86 ALA A CA 1
ATOM 684 C C . ALA A 1 86 ? 6.807 0.353 -4.584 1.00 96.00 86 ALA A C 1
ATOM 686 O O . ALA A 1 86 ? 5.920 0.016 -3.802 1.00 96.00 86 ALA A O 1
ATOM 687 N N . ASN A 1 87 ? 8.079 0.454 -4.185 1.00 96.06 87 ASN A N 1
ATOM 688 C CA . ASN A 1 87 ? 8.505 0.159 -2.812 1.00 96.06 87 ASN A CA 1
ATOM 689 C C . ASN A 1 87 ? 7.899 1.127 -1.776 1.00 96.06 87 ASN A C 1
ATOM 691 O O . ASN A 1 87 ? 7.594 0.728 -0.652 1.00 96.06 87 ASN A O 1
ATOM 695 N N . LYS A 1 88 ? 7.712 2.405 -2.132 1.00 97.56 88 LYS A N 1
ATOM 696 C CA . LYS A 1 88 ? 7.011 3.368 -1.265 1.00 97.56 88 LYS A CA 1
ATOM 697 C C . LYS A 1 88 ? 5.524 3.046 -1.150 1.00 97.56 88 LYS A C 1
ATOM 699 O O . LYS A 1 88 ? 4.988 3.140 -0.051 1.00 97.56 88 LYS A O 1
ATOM 704 N N . MET A 1 89 ? 4.882 2.648 -2.250 1.00 98.00 89 MET A N 1
ATOM 705 C CA . MET A 1 89 ? 3.492 2.189 -2.236 1.00 98.00 89 MET A CA 1
ATOM 706 C C . MET A 1 89 ? 3.326 0.999 -1.289 1.00 98.00 89 MET A C 1
ATOM 708 O O . MET A 1 89 ? 2.453 1.050 -0.433 1.00 98.00 89 MET A O 1
ATOM 712 N N . ASP A 1 90 ? 4.207 -0.006 -1.349 1.00 97.38 90 ASP A N 1
ATOM 713 C CA . ASP A 1 90 ? 4.177 -1.148 -0.421 1.00 97.38 90 ASP A CA 1
ATOM 714 C C . ASP A 1 90 ? 4.262 -0.726 1.048 1.00 97.38 90 ASP A C 1
ATOM 716 O O . ASP A 1 90 ? 3.517 -1.240 1.876 1.00 97.38 90 ASP A O 1
ATOM 720 N N . LYS A 1 91 ? 5.109 0.255 1.378 1.00 96.94 91 LYS A N 1
ATOM 721 C CA . LYS A 1 91 ? 5.197 0.779 2.747 1.00 96.94 91 LYS A CA 1
ATOM 722 C C . LYS A 1 91 ? 3.877 1.410 3.213 1.00 96.94 91 LYS A C 1
ATOM 724 O O . LYS A 1 91 ? 3.490 1.237 4.363 1.00 96.94 91 LYS A O 1
ATOM 729 N N . ILE A 1 92 ? 3.187 2.134 2.334 1.00 97.94 92 ILE A N 1
ATOM 730 C CA . ILE A 1 92 ? 1.881 2.737 2.641 1.00 97.94 92 ILE A CA 1
ATOM 731 C C . ILE A 1 92 ? 0.809 1.645 2.796 1.00 97.94 92 ILE A C 1
ATOM 733 O O . ILE A 1 92 ? -0.029 1.712 3.693 1.00 97.94 92 ILE A O 1
ATOM 737 N N . LEU A 1 93 ? 0.861 0.595 1.972 1.00 97.81 93 LEU A N 1
ATOM 738 C CA . LEU A 1 93 ? -0.008 -0.578 2.113 1.00 97.81 93 LEU A CA 1
ATOM 739 C C . LEU A 1 93 ? 0.219 -1.299 3.451 1.00 97.81 93 LEU A C 1
ATOM 741 O O . LEU A 1 93 ? -0.745 -1.644 4.132 1.00 97.81 93 LEU A O 1
ATOM 745 N N . ASP A 1 94 ? 1.476 -1.463 3.866 1.00 95.94 94 ASP A N 1
ATOM 746 C CA . ASP A 1 94 ? 1.841 -2.036 5.164 1.00 95.94 94 ASP A CA 1
ATOM 747 C C . ASP A 1 94 ? 1.304 -1.185 6.325 1.00 95.94 94 ASP A C 1
ATOM 749 O O . ASP A 1 94 ? 0.774 -1.725 7.298 1.00 95.94 94 ASP A O 1
ATOM 753 N N . ASN A 1 95 ? 1.366 0.144 6.207 1.00 95.56 95 ASN A N 1
ATOM 754 C CA . ASN A 1 95 ? 0.788 1.059 7.191 1.00 95.56 95 ASN A CA 1
ATOM 755 C C . ASN A 1 95 ? -0.736 0.910 7.308 1.00 95.56 95 ASN A C 1
ATOM 757 O O . ASN A 1 95 ? -1.278 1.096 8.391 1.00 95.56 95 ASN A O 1
ATOM 761 N N . MET A 1 96 ? -1.440 0.566 6.228 1.00 95.88 96 MET A N 1
ATOM 762 C CA . MET A 1 96 ? -2.881 0.297 6.286 1.00 95.88 96 MET A CA 1
ATOM 763 C C . MET A 1 96 ? -3.196 -1.099 6.835 1.00 95.88 96 MET A C 1
ATOM 765 O O . MET A 1 96 ? -4.215 -1.270 7.493 1.00 95.88 96 MET A O 1
ATOM 769 N N . GLU A 1 97 ? -2.340 -2.093 6.603 1.00 94.94 97 GLU A N 1
ATOM 770 C CA . GLU A 1 97 ? -2.576 -3.477 7.030 1.00 94.94 97 GLU A CA 1
ATOM 771 C C . GLU A 1 97 ? -2.208 -3.736 8.497 1.00 94.94 97 GLU A C 1
ATOM 773 O O . GLU A 1 97 ? -2.933 -4.424 9.224 1.00 94.94 97 GLU A O 1
ATOM 778 N N . TYR A 1 98 ? -1.075 -3.200 8.954 1.00 92.81 98 TYR A N 1
ATOM 779 C CA . TYR A 1 98 ? -0.473 -3.558 10.240 1.00 92.81 98 TYR A CA 1
ATOM 780 C C . TYR A 1 98 ? -0.860 -2.602 11.369 1.00 92.81 98 TYR A C 1
ATOM 782 O O . TYR A 1 98 ? -0.021 -2.117 12.132 1.00 92.81 98 TYR A O 1
ATOM 790 N N . ILE A 1 99 ? -2.165 -2.388 11.527 1.00 93.06 99 ILE A N 1
ATOM 791 C CA . ILE A 1 99 ? -2.734 -1.561 12.595 1.00 93.06 99 ILE A CA 1
ATOM 792 C C . ILE A 1 99 ? -3.663 -2.358 13.505 1.00 93.06 99 ILE A C 1
ATOM 794 O O . ILE A 1 99 ? -4.243 -3.383 13.134 1.00 93.06 99 ILE A O 1
ATOM 798 N N . LYS A 1 100 ? -3.831 -1.875 14.736 1.00 93.75 100 LYS A N 1
ATOM 799 C CA . LYS A 1 100 ? -4.919 -2.319 15.605 1.00 93.75 100 LYS A CA 1
ATOM 800 C C . LYS A 1 100 ? -6.164 -1.503 15.269 1.00 93.75 100 LYS A C 1
ATOM 802 O O . LYS A 1 100 ? -6.310 -0.373 15.725 1.00 93.75 100 LYS A O 1
ATOM 807 N N . VAL A 1 101 ? -7.049 -2.097 14.477 1.00 94.81 101 VAL A N 1
ATOM 808 C CA . VAL A 1 101 ? -8.320 -1.490 14.069 1.00 94.81 101 VAL A CA 1
ATOM 809 C C . VAL A 1 101 ? -9.270 -1.419 15.269 1.00 94.81 101 VAL A C 1
ATOM 811 O O . VAL A 1 101 ? -9.508 -2.454 15.902 1.00 94.81 101 VAL A O 1
ATOM 814 N N . PRO A 1 102 ? -9.830 -0.244 15.591 1.00 96.19 102 PRO A N 1
ATOM 815 C CA . PRO A 1 102 ? -10.860 -0.139 16.615 1.00 96.19 102 PRO A CA 1
ATOM 816 C C . PRO A 1 102 ? -12.141 -0.881 16.220 1.00 96.19 102 PRO A C 1
ATOM 818 O O . PRO A 1 102 ? -12.510 -0.900 15.046 1.00 96.19 102 PRO A O 1
ATOM 821 N N . ASP A 1 103 ? -12.848 -1.448 17.200 1.00 96.75 103 ASP A N 1
ATOM 822 C CA . ASP A 1 103 ? -14.008 -2.323 16.966 1.00 96.75 103 ASP A CA 1
ATOM 823 C C . ASP A 1 103 ? -15.071 -1.677 16.070 1.00 96.75 103 ASP A C 1
ATOM 825 O O . ASP A 1 103 ? -15.562 -2.319 15.142 1.00 96.75 103 ASP A O 1
ATOM 829 N N . LYS A 1 104 ? -15.327 -0.378 16.272 1.00 97.50 104 LYS A N 1
ATOM 830 C CA . LYS A 1 104 ? -16.249 0.442 15.474 1.00 97.50 104 LYS A CA 1
ATOM 831 C C . LYS A 1 104 ? -15.986 0.402 13.961 1.00 97.50 104 LYS A C 1
ATOM 833 O O . LYS A 1 104 ? -16.917 0.589 13.185 1.00 97.50 104 LYS A O 1
ATOM 838 N N . TYR A 1 105 ? -14.740 0.195 13.536 1.00 97.88 105 TYR A N 1
ATOM 839 C CA . TYR A 1 105 ? -14.338 0.285 12.129 1.00 97.88 105 TYR A CA 1
ATOM 840 C C . TYR A 1 105 ? -13.933 -1.056 11.516 1.00 97.88 105 TYR A C 1
ATOM 842 O O . TYR A 1 105 ? -13.463 -1.079 10.381 1.00 97.88 105 TYR A O 1
ATOM 850 N N . LYS A 1 106 ? -14.101 -2.178 12.227 1.00 95.94 106 LYS A N 1
ATOM 851 C CA . LYS A 1 106 ? -13.667 -3.495 11.733 1.00 95.94 106 LYS A CA 1
ATOM 852 C C . LYS A 1 106 ? -14.258 -3.855 10.376 1.00 95.94 106 LYS A C 1
ATOM 854 O O . LYS A 1 106 ? -13.531 -4.386 9.546 1.00 95.94 106 LYS A O 1
ATOM 859 N N . ASP A 1 107 ? -15.539 -3.574 10.150 1.00 97.31 107 ASP A N 1
ATOM 860 C CA . ASP A 1 107 ? -16.196 -3.964 8.901 1.00 97.31 107 ASP A CA 1
ATOM 861 C C . ASP A 1 107 ? -15.711 -3.132 7.716 1.00 97.31 107 ASP A C 1
ATOM 863 O O . ASP A 1 107 ? -15.235 -3.706 6.745 1.00 97.31 107 ASP A O 1
ATOM 867 N N . ILE A 1 108 ? -15.681 -1.801 7.837 1.00 96.44 108 ILE A N 1
ATOM 868 C CA . ILE A 1 108 ? -15.133 -0.945 6.772 1.00 96.44 108 ILE A CA 1
ATOM 869 C C . ILE A 1 108 ? -13.636 -1.195 6.537 1.00 96.44 108 ILE A C 1
ATOM 871 O O . ILE A 1 108 ? -13.137 -1.058 5.423 1.00 96.44 108 ILE A O 1
ATOM 875 N N . HIS A 1 109 ? -12.892 -1.601 7.571 1.00 97.62 109 HIS A N 1
ATOM 876 C CA . HIS A 1 109 ? -11.487 -1.955 7.403 1.00 97.62 109 HIS A CA 1
ATOM 877 C C . HIS A 1 109 ? -11.286 -3.236 6.588 1.00 97.62 109 HIS A C 1
ATOM 879 O O . HIS A 1 109 ? -10.265 -3.355 5.918 1.00 97.62 109 HIS A O 1
ATOM 885 N N . LYS A 1 110 ? -12.241 -4.177 6.585 1.00 97.38 110 LYS A N 1
ATOM 886 C CA . LYS A 1 110 ? -12.161 -5.353 5.701 1.00 97.38 110 LYS A CA 1
ATOM 887 C C . LYS A 1 110 ? -12.164 -4.929 4.234 1.00 97.38 110 LYS A C 1
ATOM 889 O O . LYS A 1 110 ? -11.360 -5.445 3.465 1.00 97.38 110 LYS A O 1
ATOM 894 N N . ASP A 1 111 ? -12.982 -3.944 3.868 1.00 97.56 111 ASP A N 1
ATOM 895 C CA . ASP A 1 111 ? -13.018 -3.417 2.498 1.00 97.56 111 ASP A CA 1
ATOM 896 C C . ASP A 1 111 ? -11.696 -2.727 2.129 1.00 97.56 111 ASP A C 1
ATOM 898 O O . ASP A 1 111 ? -11.159 -2.929 1.038 1.00 97.56 111 ASP A O 1
ATOM 902 N N . ILE A 1 112 ? -11.105 -1.984 3.072 1.00 97.06 112 ILE A N 1
ATOM 903 C CA . ILE A 1 112 ? -9.759 -1.412 2.904 1.00 97.06 112 ILE A CA 1
ATOM 904 C C . ILE A 1 112 ? -8.727 -2.527 2.687 1.00 97.06 112 ILE A C 1
ATOM 906 O O . ILE A 1 112 ? -7.883 -2.408 1.802 1.00 97.06 112 ILE A O 1
ATOM 910 N N . GLN A 1 113 ? -8.805 -3.632 3.434 1.00 97.38 113 GLN A N 1
ATOM 911 C CA . GLN A 1 113 ? -7.888 -4.766 3.278 1.00 97.38 113 GLN A CA 1
ATOM 912 C C . GLN A 1 113 ? -8.021 -5.477 1.925 1.00 97.38 113 GLN A C 1
ATOM 914 O O . GLN A 1 113 ? -7.012 -5.946 1.391 1.00 97.38 113 GLN A O 1
ATOM 919 N N . VAL A 1 114 ? -9.220 -5.522 1.334 1.00 97.56 114 VAL A N 1
ATOM 920 C CA . VAL A 1 114 ? -9.402 -5.985 -0.053 1.00 97.56 114 VAL A CA 1
ATOM 921 C C . VAL A 1 114 ? -8.615 -5.084 -1.006 1.00 97.56 114 VAL A C 1
ATOM 923 O O . VAL A 1 114 ? -7.781 -5.579 -1.765 1.00 97.56 114 VAL A O 1
ATOM 926 N N . GLY A 1 115 ? -8.787 -3.762 -0.894 1.00 96.81 115 GLY A N 1
ATOM 927 C CA . GLY A 1 115 ? -8.038 -2.793 -1.700 1.00 96.81 115 GLY A CA 1
ATOM 928 C C . GLY A 1 115 ? -6.521 -2.893 -1.509 1.00 96.81 115 GLY A C 1
ATOM 929 O O . GLY A 1 115 ? -5.774 -2.889 -2.486 1.00 96.81 115 GLY A O 1
ATOM 930 N N . VAL A 1 116 ? -6.057 -3.060 -0.266 1.00 98.00 116 VAL A N 1
ATOM 931 C CA . VAL A 1 116 ? -4.638 -3.281 0.061 1.00 98.00 116 VAL A CA 1
ATOM 932 C C . VAL A 1 116 ? -4.104 -4.541 -0.617 1.00 98.00 116 VAL A C 1
ATOM 934 O O . VAL A 1 116 ? -3.023 -4.521 -1.206 1.00 98.00 116 VAL A O 1
ATOM 937 N N . THR A 1 117 ? -4.865 -5.634 -0.571 1.00 97.81 117 THR A N 1
ATOM 938 C CA . THR A 1 117 ? -4.473 -6.910 -1.178 1.00 97.81 117 THR A CA 1
ATOM 939 C C . THR A 1 117 ? -4.336 -6.789 -2.693 1.00 97.81 117 THR A C 1
ATOM 941 O O . THR A 1 117 ? -3.356 -7.272 -3.263 1.00 97.81 117 THR A O 1
ATOM 944 N N . ASP A 1 118 ? -5.286 -6.130 -3.353 1.00 97.38 118 ASP A N 1
ATOM 945 C CA . ASP A 1 118 ? -5.255 -5.950 -4.805 1.00 97.38 118 ASP A CA 1
ATOM 946 C C . ASP A 1 118 ? -4.143 -4.995 -5.243 1.00 97.38 118 ASP A C 1
ATOM 948 O O . ASP A 1 118 ? -3.387 -5.310 -6.166 1.00 97.38 118 ASP A O 1
ATOM 952 N N . ALA A 1 119 ? -3.951 -3.887 -4.524 1.00 97.12 119 ALA A N 1
ATOM 953 C CA . ALA A 1 119 ? -2.833 -2.978 -4.755 1.00 97.12 119 ALA A CA 1
ATOM 954 C C . ALA A 1 119 ? -1.476 -3.687 -4.610 1.00 97.12 119 ALA A C 1
ATOM 956 O O . ALA A 1 119 ? -0.572 -3.470 -5.418 1.00 97.12 119 ALA A O 1
ATOM 957 N N . ARG A 1 120 ? -1.345 -4.597 -3.637 1.00 97.00 120 ARG A N 1
ATOM 958 C CA . ARG A 1 120 ? -0.115 -5.367 -3.418 1.00 97.00 120 ARG A CA 1
ATOM 959 C C . ARG A 1 120 ? 0.182 -6.359 -4.542 1.00 97.00 120 ARG A C 1
ATOM 961 O O . ARG A 1 120 ? 1.346 -6.632 -4.832 1.00 97.00 120 ARG A O 1
ATOM 968 N N . LYS A 1 121 ? -0.844 -6.902 -5.208 1.00 97.19 121 LYS A N 1
ATOM 969 C CA . LYS A 1 121 ? -0.636 -7.711 -6.422 1.00 97.19 121 LYS A CA 1
ATOM 970 C C . LYS A 1 121 ? -0.009 -6.860 -7.525 1.00 97.19 121 LYS A C 1
ATOM 972 O O . LYS A 1 121 ? 0.941 -7.309 -8.159 1.00 97.19 121 LYS A O 1
ATOM 977 N N . ALA A 1 122 ? -0.487 -5.630 -7.713 1.00 93.94 122 ALA A N 1
ATOM 978 C CA . ALA A 1 122 ? 0.050 -4.724 -8.725 1.00 93.94 122 ALA A CA 1
ATOM 979 C C . ALA A 1 122 ? 1.507 -4.323 -8.437 1.00 93.94 122 ALA A C 1
ATOM 981 O O . ALA A 1 122 ? 2.360 -4.448 -9.314 1.00 93.94 122 ALA A O 1
ATOM 982 N N . THR A 1 123 ? 1.830 -3.915 -7.203 1.00 95.44 123 THR A N 1
ATOM 983 C CA . THR A 1 123 ? 3.217 -3.576 -6.828 1.00 95.44 123 THR A CA 1
ATOM 984 C C . THR A 1 123 ? 4.147 -4.781 -6.935 1.00 95.44 123 THR A C 1
ATOM 986 O O . THR A 1 123 ? 5.298 -4.635 -7.342 1.00 95.44 123 THR A O 1
ATOM 989 N N . LYS A 1 124 ? 3.662 -5.992 -6.628 1.00 95.44 124 LYS A N 1
ATOM 990 C CA . LYS A 1 124 ? 4.418 -7.229 -6.844 1.00 95.44 124 LYS A CA 1
ATOM 991 C C . LYS A 1 124 ? 4.769 -7.432 -8.319 1.00 95.44 124 LYS A C 1
ATOM 993 O O . LYS A 1 124 ? 5.939 -7.657 -8.600 1.00 95.44 124 LYS A O 1
ATOM 998 N N . LEU A 1 125 ? 3.804 -7.302 -9.233 1.00 94.50 125 LEU A N 1
ATOM 999 C CA . LEU A 1 125 ? 4.051 -7.446 -10.675 1.00 94.50 125 LEU A CA 1
ATOM 1000 C C . LEU A 1 125 ? 5.127 -6.471 -11.170 1.00 94.50 125 LEU A C 1
ATOM 1002 O O . LEU A 1 125 ? 6.044 -6.885 -11.869 1.00 94.50 125 LEU A O 1
ATOM 1006 N N . ILE A 1 126 ? 5.066 -5.207 -10.740 1.00 91.25 126 ILE A N 1
ATOM 1007 C CA . ILE A 1 126 ? 6.071 -4.186 -11.085 1.00 91.25 126 ILE A CA 1
ATOM 1008 C C . ILE A 1 126 ? 7.474 -4.609 -10.624 1.00 91.25 126 ILE A C 1
ATOM 1010 O O . ILE A 1 126 ? 8.440 -4.525 -11.379 1.00 91.25 126 ILE A O 1
ATOM 1014 N N . LYS A 1 127 ? 7.599 -5.071 -9.376 1.00 90.62 127 LYS A N 1
ATOM 1015 C CA . LYS A 1 127 ? 8.889 -5.498 -8.813 1.00 90.62 127 LYS A CA 1
ATOM 1016 C C . LYS A 1 127 ? 9.414 -6.789 -9.428 1.00 90.62 127 LYS A C 1
ATOM 1018 O O . LYS A 1 127 ? 10.621 -6.992 -9.431 1.00 90.62 127 LYS A O 1
ATOM 1023 N N . ASP A 1 128 ? 8.534 -7.696 -9.840 1.00 91.88 128 ASP A N 1
ATOM 1024 C CA . ASP A 1 128 ? 8.942 -8.956 -10.457 1.00 91.88 128 ASP A CA 1
ATOM 1025 C C . ASP A 1 128 ? 9.443 -8.709 -11.888 1.00 91.88 128 ASP A C 1
ATOM 1027 O O . ASP A 1 128 ? 10.529 -9.181 -12.215 1.00 91.88 128 ASP A O 1
ATOM 1031 N N . ALA A 1 129 ? 8.773 -7.844 -12.660 1.00 87.06 129 ALA A N 1
ATOM 1032 C CA . ALA A 1 129 ? 9.264 -7.392 -13.966 1.00 87.06 129 ALA A CA 1
ATOM 1033 C C . ALA A 1 129 ? 10.672 -6.773 -13.872 1.00 87.06 129 ALA A C 1
ATOM 1035 O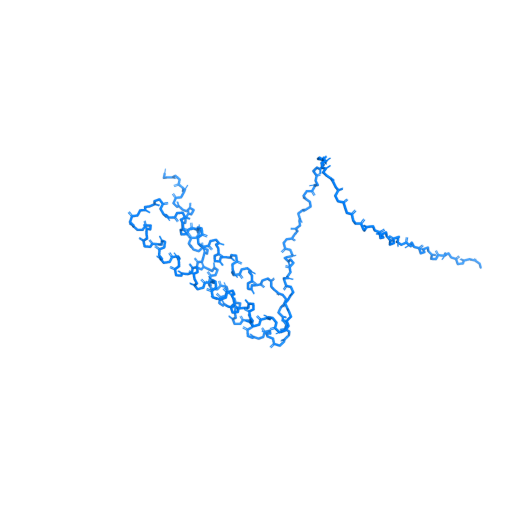 O . ALA A 1 129 ? 11.565 -7.134 -14.631 1.00 87.06 129 ALA A O 1
ATOM 1036 N N . SER A 1 130 ? 10.929 -5.936 -12.857 1.00 79.94 130 SER A N 1
ATOM 1037 C CA . SER A 1 130 ? 12.258 -5.329 -12.680 1.00 79.94 130 SER A CA 1
ATOM 1038 C C . SER A 1 130 ? 13.364 -6.331 -12.307 1.00 79.94 130 SER A C 1
ATOM 1040 O O . SER A 1 130 ? 14.538 -5.964 -12.291 1.00 79.94 130 SER A O 1
ATOM 1042 N N . LYS A 1 131 ? 13.036 -7.561 -11.891 1.00 79.62 131 LYS A N 1
ATOM 1043 C CA . LYS A 1 131 ? 14.039 -8.609 -11.621 1.00 79.62 131 LYS A CA 1
ATOM 1044 C C . LYS A 1 131 ? 14.383 -9.387 -12.883 1.00 79.62 131 LYS A C 1
ATOM 1046 O O . LYS A 1 131 ? 15.523 -9.824 -13.004 1.00 79.62 131 LYS A O 1
ATOM 1051 N N . GLU A 1 132 ? 13.414 -9.561 -13.778 1.00 69.31 132 GLU A N 1
ATOM 1052 C CA . GLU A 1 132 ? 13.597 -10.251 -15.058 1.00 69.31 132 GLU A CA 1
ATOM 1053 C C . GLU A 1 132 ? 14.563 -9.472 -15.963 1.00 69.31 132 GLU A C 1
ATOM 1055 O O . GLU A 1 132 ? 15.483 -10.072 -16.509 1.00 69.31 132 GLU A O 1
ATOM 1060 N N . ASP A 1 133 ? 14.484 -8.137 -15.982 1.00 59.66 133 ASP A N 1
ATOM 1061 C CA . ASP A 1 133 ? 15.434 -7.283 -16.722 1.00 59.66 133 ASP A CA 1
ATOM 1062 C C . ASP A 1 133 ? 16.880 -7.327 -16.183 1.00 59.66 133 ASP A C 1
ATOM 1064 O O . ASP A 1 133 ? 17.820 -6.922 -16.866 1.00 59.66 133 ASP A O 1
ATOM 1068 N N . ASN A 1 134 ? 17.088 -7.843 -14.966 1.00 57.66 134 ASN A N 1
ATOM 1069 C CA . ASN A 1 134 ? 18.413 -8.001 -14.358 1.00 57.66 134 ASN A CA 1
ATOM 1070 C C . ASN A 1 134 ? 19.008 -9.414 -14.536 1.00 57.66 134 ASN A C 1
ATOM 1072 O O . ASN A 1 134 ? 20.070 -9.696 -13.973 1.00 57.66 134 ASN A O 1
ATOM 1076 N N . GLN A 1 135 ? 18.358 -10.315 -15.285 1.00 46.59 135 G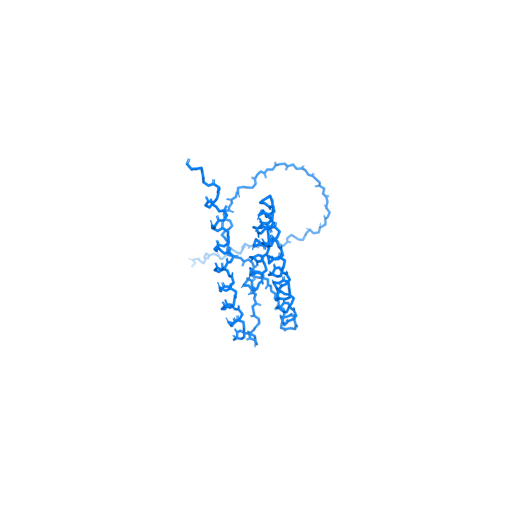LN A N 1
ATOM 1077 C CA . GLN A 1 135 ? 18.963 -11.598 -15.652 1.00 46.59 135 GLN A CA 1
ATOM 1078 C C . GLN A 1 135 ? 19.851 -11.442 -16.900 1.00 46.59 135 GLN A C 1
ATOM 1080 O O . GLN A 1 135 ? 19.402 -10.882 -17.899 1.00 46.59 135 GLN A O 1
ATOM 1085 N N . PRO A 1 136 ? 21.110 -11.925 -16.876 1.00 45.31 136 PRO A N 1
ATOM 1086 C CA . PRO A 1 136 ? 21.938 -11.949 -18.076 1.00 45.31 136 PRO A CA 1
ATOM 1087 C C . PRO A 1 136 ? 21.337 -12.917 -19.110 1.00 45.31 136 PRO A C 1
ATOM 1089 O O . PRO A 1 136 ? 20.958 -14.033 -18.748 1.00 45.31 136 PRO A O 1
ATOM 1092 N N . LEU A 1 137 ? 21.255 -12.459 -20.367 1.00 42.00 137 LEU A N 1
ATOM 1093 C CA . LEU A 1 137 ? 20.902 -13.255 -21.555 1.00 42.00 137 LEU A CA 1
ATOM 1094 C C . LEU A 1 137 ? 21.860 -14.435 -21.768 1.00 42.00 137 LEU A C 1
ATOM 1096 O O . LEU A 1 137 ? 23.086 -14.235 -21.588 1.00 42.00 137 LEU A O 1
#

Foldseek 3Di:
DDDDDDDDDDDDPDDDDDDDDDDDDDDDPPPPPPPPPPAAEDDPVCVVVQLVVLVVQLVVLVVQLVVLVVVCVVPVVSLVVNLVSLVVNLVSLCNLVRHDDDPVCVVVSVVVPVVSVVSNVVSVVSVVVVVVVVDDD

Secondary structure (DSSP, 8-state):
--PPPP---PPP--------------------------PEE--TTTHHHHHHHHHHHHHHHHHHHHHHHHHHHH-GGGHHHHHHHHHHHHHHHHHHHSEE--GGGHHHHHHHHHHHHHHHHHHHHHHHHHHHTTS--

Radius of gyration: 24.11 Å; chains: 1; bounding box: 48×43×83 Å